Protein AF-A0A4U9HB00-F1 (afdb_monomer)

InterPro domains:
  IPR003817 Phosphatidylserine decarboxylase-related [PF02666] (1-38)

Nearest PDB structures (foldseek):
  7cnx-assembly2_H  TM=8.893E-01  e=5.444E-02  Escherichia coli K-12
  7cnx-assembly1_D  TM=9.482E-01  e=1.008E-01  Escherichia coli K-12
  7cnz-assembly1_D  TM=9.441E-01  e=1.156E-01  Escherichia coli K-12
  7cnz-assembly2_H  TM=9.023E-01  e=1.079E-01  Escherichia coli K-12
  6l06-assembly1_E  TM=9.480E-01  e=1.419E-01  Escherichia coli BL21(DE3)

Sequence (52 aa):
MGRFKLGSTVINLFTANSVHFEPRLNNGTVTRMGEAFAEAATARDAAEAPQT

Mean predicted aligned error: 9.09 Å

Solvent-accessible surface area (backbone atoms only — not comparable to full-atom values): 3806 Å² total; per-residue (Å²): 132,83,83,79,51,94,86,68,86,83,84,88,85,76,66,87,84,48,58,43,67,43,88,86,69,51,93,89,56,87,82,57,92,90,57,92,58,61,45,50,35,73,62,50,57,63,72,67,54,82,90,123

Structure (mmCIF, N/CA/C/O backbone):
data_AF-A0A4U9HB00-F1
#
_entry.id   AF-A0A4U9HB00-F1
#
loop_
_atom_site.group_PDB
_atom_site.id
_atom_site.type_symbol
_atom_site.label_atom_id
_atom_site.label_alt_id
_atom_site.label_comp_id
_atom_site.label_asym_id
_atom_site.labe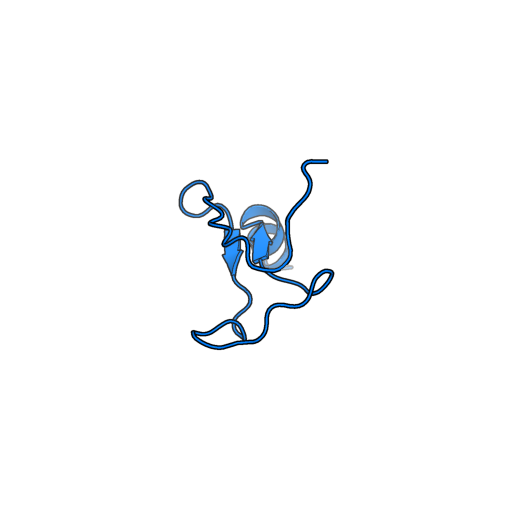l_entity_id
_atom_site.label_seq_id
_atom_site.pdbx_PDB_ins_code
_atom_site.Cartn_x
_atom_site.Cartn_y
_atom_site.Cartn_z
_atom_site.occupancy
_atom_site.B_iso_or_equiv
_atom_site.auth_seq_id
_atom_site.auth_comp_id
_atom_site.auth_asym_id
_atom_site.auth_atom_id
_atom_site.pdbx_PDB_model_num
ATOM 1 N N . MET A 1 1 ? 0.901 18.710 9.359 1.00 53.78 1 MET A N 1
ATOM 2 C CA . MET A 1 1 ? 0.447 17.334 9.056 1.00 53.78 1 MET A CA 1
ATOM 3 C C . MET A 1 1 ? -0.983 17.186 9.543 1.00 53.78 1 MET A C 1
ATOM 5 O O . MET A 1 1 ? -1.232 17.491 10.702 1.00 53.78 1 MET A O 1
ATOM 9 N N . GLY A 1 2 ? -1.923 16.842 8.656 1.00 55.16 2 GLY A N 1
ATOM 10 C CA . GLY A 1 2 ? -3.350 16.764 8.985 1.00 55.16 2 GLY A CA 1
ATOM 11 C C . GLY A 1 2 ? -3.610 15.860 10.189 1.00 55.16 2 GLY A C 1
ATOM 12 O O . GLY A 1 2 ? -2.943 14.844 10.371 1.00 55.16 2 GLY A O 1
ATOM 13 N N . ARG A 1 3 ? -4.554 16.260 11.043 1.00 63.53 3 ARG A N 1
ATOM 14 C CA . ARG A 1 3 ? -4.952 15.511 12.235 1.00 63.53 3 ARG A CA 1
ATOM 15 C C . ARG A 1 3 ? -5.598 14.194 11.801 1.00 63.53 3 ARG A C 1
ATOM 17 O O . ARG A 1 3 ? -6.807 14.154 11.586 1.00 63.53 3 ARG A O 1
ATOM 24 N N . PHE A 1 4 ? -4.810 13.128 11.681 1.00 57.53 4 PHE A N 1
ATOM 25 C CA . PHE A 1 4 ? -5.346 11.774 11.601 1.00 57.53 4 PHE A CA 1
ATOM 26 C C . PHE A 1 4 ? -6.048 11.495 12.930 1.00 57.53 4 PHE A C 1
ATOM 28 O O . PHE A 1 4 ? -5.415 11.403 13.983 1.00 57.53 4 PHE A O 1
ATOM 35 N N . LYS A 1 5 ? -7.381 11.494 12.908 1.00 58.22 5 LYS A N 1
ATOM 36 C CA . LYS A 1 5 ? -8.178 11.164 14.088 1.00 58.22 5 LYS A CA 1
ATOM 37 C C . LYS A 1 5 ? -8.096 9.652 14.293 1.00 58.22 5 LYS A C 1
ATOM 39 O O . LYS A 1 5 ? -8.062 8.896 13.326 1.00 58.22 5 LYS A O 1
ATOM 44 N N . LEU A 1 6 ? -8.076 9.218 15.550 1.00 53.81 6 LEU A N 1
ATOM 45 C CA . LEU A 1 6 ? -8.211 7.809 15.908 1.00 53.81 6 LEU A CA 1
ATOM 46 C C . LEU A 1 6 ? -9.490 7.265 15.235 1.00 53.81 6 LEU A C 1
AT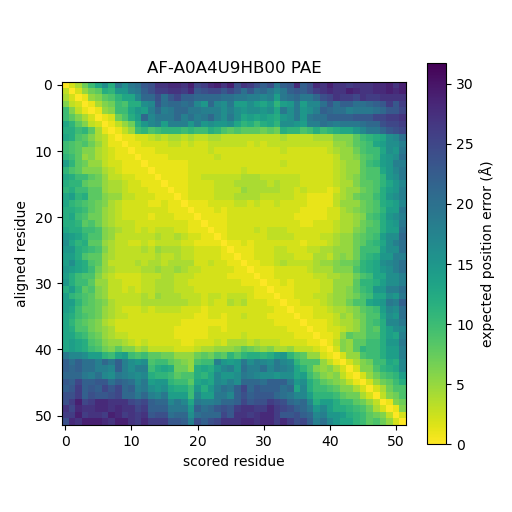OM 48 O O . LEU A 1 6 ? -10.573 7.783 15.498 1.00 53.81 6 LEU A O 1
ATOM 52 N N . GLY A 1 7 ? -9.351 6.313 14.306 1.00 67.31 7 GLY A N 1
ATOM 53 C CA . GLY A 1 7 ? -10.458 5.771 13.498 1.00 67.31 7 GLY A CA 1
ATOM 54 C C . GLY A 1 7 ? -10.544 6.256 12.042 1.00 67.31 7 GLY A C 1
ATOM 55 O O . GLY A 1 7 ? -11.404 5.790 11.299 1.00 67.31 7 GLY A O 1
ATOM 56 N N . SER A 1 8 ? -9.667 7.155 11.587 1.00 78.06 8 SER A N 1
ATOM 57 C CA . SER A 1 8 ? -9.558 7.479 10.158 1.00 78.06 8 SER A CA 1
ATOM 58 C C . SER A 1 8 ? -8.963 6.304 9.372 1.00 78.06 8 SER A C 1
ATOM 60 O O . SER A 1 8 ? -7.888 5.815 9.707 1.00 78.06 8 SER A O 1
ATOM 62 N N . THR A 1 9 ? -9.646 5.872 8.307 1.00 85.81 9 THR A N 1
ATOM 63 C CA . THR A 1 9 ? -9.104 4.896 7.346 1.00 85.81 9 THR A CA 1
ATOM 64 C C . THR A 1 9 ? -8.263 5.625 6.304 1.00 85.81 9 THR A C 1
ATOM 66 O O . THR A 1 9 ? -8.688 6.657 5.784 1.00 85.81 9 THR A O 1
ATOM 69 N N . VAL A 1 10 ? -7.082 5.090 5.994 1.00 88.00 10 VAL A N 1
ATOM 70 C CA . VAL A 1 10 ? -6.203 5.603 4.935 1.00 88.00 10 VAL A CA 1
ATOM 71 C C . VAL A 1 10 ? -6.067 4.565 3.828 1.00 88.00 10 VAL A C 1
ATOM 73 O O . VAL A 1 10 ? -5.974 3.371 4.100 1.00 88.00 10 VAL A O 1
ATOM 76 N N . ILE A 1 11 ? -6.045 5.030 2.582 1.00 92.19 11 ILE A N 1
ATOM 77 C CA . ILE A 1 11 ? -5.756 4.213 1.403 1.00 92.19 11 ILE A CA 1
ATOM 78 C C . ILE A 1 11 ? -4.574 4.875 0.701 1.00 92.19 11 ILE A C 1
ATOM 80 O O . ILE A 1 11 ? -4.654 6.045 0.332 1.00 92.19 11 ILE A O 1
ATOM 84 N N . ASN A 1 12 ? -3.479 4.134 0.548 1.00 92.25 12 ASN A N 1
ATOM 85 C CA . ASN A 1 12 ? -2.287 4.593 -0.160 1.00 92.25 12 ASN A CA 1
ATOM 86 C C . ASN A 1 12 ? -2.288 4.003 -1.572 1.00 92.25 12 ASN A C 1
ATOM 88 O O . ASN A 1 12 ? -2.543 2.812 -1.743 1.00 92.25 12 ASN A O 1
ATOM 92 N N . LEU A 1 13 ? -2.002 4.837 -2.569 1.00 95.69 13 LEU A N 1
ATOM 93 C CA . LEU A 1 13 ? -1.896 4.441 -3.971 1.00 95.69 13 LEU A CA 1
ATOM 94 C C . LEU A 1 13 ? -0.460 4.667 -4.440 1.00 95.69 13 LEU A C 1
ATOM 96 O O . LEU A 1 13 ? 0.161 5.668 -4.086 1.00 95.69 13 LEU A O 1
ATOM 100 N N . PHE A 1 14 ? 0.039 3.749 -5.259 1.00 94.94 14 PHE A N 1
ATOM 101 C CA . PHE A 1 14 ? 1.378 3.798 -5.838 1.00 94.94 14 PHE A CA 1
ATOM 102 C C . PHE A 1 14 ? 1.277 3.664 -7.355 1.00 94.94 14 PHE A C 1
ATOM 104 O O . PHE A 1 14 ? 0.306 3.105 -7.871 1.00 94.94 14 PHE A O 1
ATOM 111 N N . THR A 1 15 ? 2.275 4.169 -8.082 1.00 96.19 15 THR A N 1
ATOM 112 C CA . THR A 1 15 ? 2.369 3.906 -9.521 1.00 96.19 15 THR A CA 1
ATOM 113 C C . THR A 1 15 ? 2.600 2.414 -9.747 1.00 96.19 15 THR A C 1
ATOM 115 O O . THR A 1 15 ? 3.210 1.733 -8.915 1.00 96.19 15 THR A O 1
ATOM 118 N N . ALA A 1 16 ? 2.088 1.890 -10.861 1.00 93.94 16 ALA A N 1
ATOM 119 C CA . ALA A 1 16 ? 2.200 0.470 -11.167 1.00 93.94 16 ALA A CA 1
ATOM 120 C C . ALA A 1 16 ? 3.668 0.012 -11.127 1.00 93.94 16 ALA A C 1
ATOM 122 O O . ALA A 1 16 ? 4.541 0.690 -11.667 1.00 93.94 16 ALA A O 1
ATOM 123 N N . ASN A 1 17 ? 3.919 -1.130 -10.480 1.00 92.75 17 ASN A N 1
ATOM 124 C CA . ASN A 1 17 ? 5.235 -1.772 -10.366 1.00 92.75 17 ASN A CA 1
ATOM 125 C C . ASN A 1 17 ? 6.341 -0.913 -9.716 1.00 92.75 17 ASN A C 1
ATOM 127 O O . ASN A 1 17 ? 7.517 -1.200 -9.894 1.00 92.75 17 ASN A O 1
ATOM 131 N N .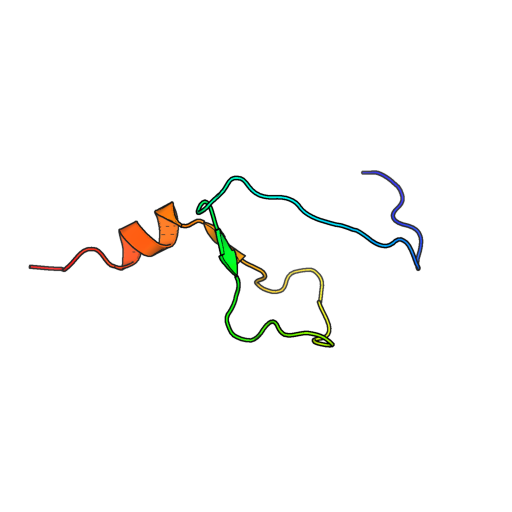 SER A 1 18 ? 5.995 0.141 -8.967 1.00 94.81 18 SER A N 1
ATOM 132 C CA . SER A 1 18 ? 6.994 1.021 -8.333 1.00 94.81 18 SER A CA 1
ATOM 133 C C . SER A 1 18 ? 7.452 0.573 -6.948 1.00 94.81 18 SER A C 1
ATOM 135 O O . SER A 1 18 ? 8.478 1.047 -6.458 1.00 94.81 18 SER A O 1
ATOM 137 N N . VAL A 1 19 ? 6.700 -0.322 -6.308 1.00 95.12 19 VAL A N 1
ATOM 138 C CA . VAL A 1 19 ? 6.961 -0.787 -4.946 1.00 95.12 19 VAL A CA 1
ATOM 139 C C . VAL A 1 19 ? 6.734 -2.288 -4.829 1.00 95.12 19 VAL A C 1
ATOM 141 O O . VAL A 1 19 ? 5.838 -2.839 -5.472 1.00 95.12 19 VAL A O 1
ATOM 144 N N . HIS A 1 20 ? 7.495 -2.930 -3.948 1.00 95.00 20 HIS A N 1
ATOM 145 C CA . HIS A 1 20 ? 7.218 -4.281 -3.474 1.00 95.00 20 HIS A CA 1
ATOM 146 C C . HIS A 1 20 ? 6.798 -4.223 -2.012 1.00 95.00 20 HIS A C 1
ATOM 148 O O . HIS A 1 20 ? 7.530 -3.708 -1.167 1.00 95.00 20 HIS A O 1
ATOM 154 N N . PHE A 1 21 ? 5.616 -4.757 -1.715 1.00 94.94 21 PHE A N 1
ATOM 155 C CA . PHE A 1 21 ? 5.143 -4.869 -0.342 1.00 94.94 21 PHE A CA 1
ATOM 156 C C . PHE A 1 21 ? 5.937 -5.918 0.422 1.00 94.94 21 PHE A C 1
ATOM 158 O O . PHE A 1 21 ? 6.435 -6.898 -0.138 1.00 94.94 21 PHE A O 1
ATOM 165 N N . GLU A 1 22 ? 6.028 -5.710 1.726 1.00 94.62 22 GLU A N 1
ATOM 166 C CA . GLU A 1 22 ? 6.656 -6.671 2.607 1.00 94.62 22 GLU A CA 1
ATOM 167 C C . GLU A 1 22 ? 5.864 -8.000 2.634 1.00 94.62 22 GLU A C 1
ATOM 169 O O . GLU A 1 22 ? 4.664 -7.970 2.923 1.00 94.62 22 GLU A O 1
ATOM 174 N N . PRO A 1 23 ? 6.501 -9.175 2.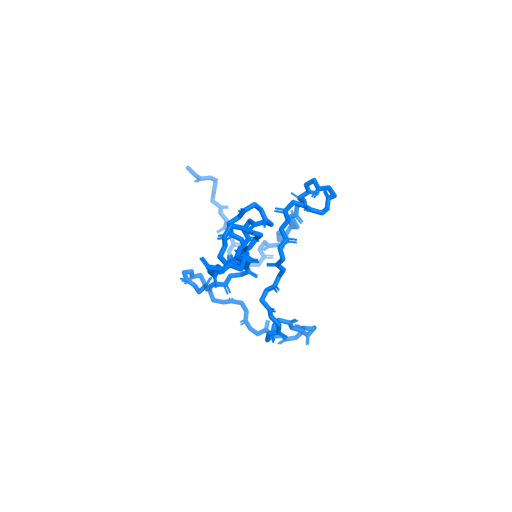425 1.00 93.31 23 PRO A N 1
ATOM 175 C CA . PRO A 1 23 ? 5.800 -10.463 2.317 1.00 93.31 23 PRO A CA 1
ATOM 176 C C . PRO A 1 23 ? 4.960 -10.858 3.539 1.00 93.31 23 PRO A C 1
ATOM 178 O O . PRO A 1 23 ? 4.017 -11.641 3.425 1.00 93.31 23 PRO A O 1
ATOM 181 N N . ARG A 1 24 ? 5.286 -10.327 4.726 1.00 93.25 24 ARG A N 1
ATOM 182 C CA . ARG A 1 24 ? 4.527 -10.597 5.958 1.00 93.25 24 ARG A CA 1
ATOM 183 C C . ARG A 1 24 ? 3.151 -9.924 5.980 1.00 93.25 24 ARG A C 1
ATOM 185 O O . ARG A 1 24 ? 2.299 -10.324 6.776 1.00 93.25 24 ARG A O 1
ATOM 192 N N . LEU A 1 25 ? 2.945 -8.879 5.175 1.00 94.31 25 LEU A N 1
ATOM 193 C CA . LEU A 1 25 ? 1.700 -8.118 5.161 1.00 94.31 25 LEU A CA 1
ATOM 194 C C . LEU A 1 25 ? 0.598 -8.922 4.480 1.00 94.31 25 LEU A C 1
ATOM 196 O O . LEU A 1 25 ? 0.661 -9.216 3.292 1.00 94.31 25 LEU A O 1
ATOM 200 N N . ASN A 1 26 ? -0.439 -9.236 5.247 1.00 94.88 26 ASN A N 1
ATOM 201 C CA . ASN A 1 26 ? -1.618 -9.951 4.794 1.00 94.88 26 ASN A CA 1
ATOM 202 C C . ASN A 1 26 ? -2.875 -9.258 5.336 1.00 94.88 26 ASN A C 1
ATOM 204 O O . ASN A 1 26 ? -2.810 -8.351 6.173 1.00 94.88 26 ASN A O 1
ATOM 208 N N . ASN A 1 27 ? -4.050 -9.675 4.861 1.00 94.06 27 ASN A N 1
ATOM 209 C CA . ASN A 1 27 ? -5.304 -9.194 5.435 1.00 94.06 27 ASN A CA 1
ATOM 210 C C . ASN A 1 27 ? -5.346 -9.483 6.950 1.00 94.06 27 ASN A C 1
ATOM 212 O O . ASN A 1 27 ? -5.045 -10.592 7.384 1.00 94.06 27 ASN A O 1
ATOM 216 N N . GLY A 1 28 ? -5.691 -8.469 7.749 1.00 91.50 28 GLY A N 1
ATOM 217 C CA . GLY A 1 28 ? -5.740 -8.575 9.211 1.00 91.50 28 GLY A CA 1
ATOM 218 C C . GLY A 1 28 ? -4.396 -8.396 9.927 1.00 91.50 28 GLY A C 1
ATOM 219 O O . GLY A 1 28 ? -4.378 -8.339 11.156 1.00 91.50 28 GLY A O 1
ATOM 220 N N . THR A 1 29 ? -3.276 -8.250 9.208 1.00 92.75 2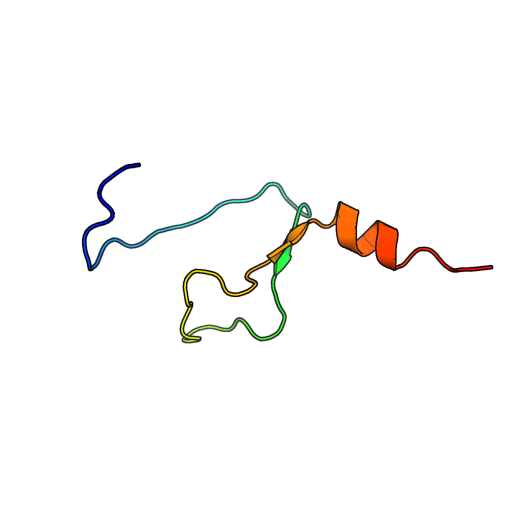9 THR A N 1
ATOM 221 C CA . THR A 1 29 ? -1.984 -7.942 9.835 1.00 92.75 29 THR A CA 1
ATOM 222 C C . THR A 1 29 ? -2.015 -6.555 10.483 1.00 92.75 29 THR A C 1
ATOM 224 O O . THR A 1 29 ? -2.346 -5.554 9.844 1.00 92.75 29 THR A O 1
ATOM 227 N N . VAL A 1 30 ? -1.630 -6.477 11.762 1.00 92.19 30 VAL A N 1
ATOM 228 C CA . VAL A 1 30 ? -1.491 -5.199 12.475 1.00 92.19 30 VAL A CA 1
ATOM 229 C C . VAL A 1 30 ? -0.397 -4.373 11.806 1.00 92.19 30 VAL A C 1
ATOM 231 O O . VAL A 1 30 ? 0.760 -4.777 11.779 1.00 92.19 30 VAL A O 1
ATOM 234 N N . THR A 1 31 ? -0.757 -3.198 11.294 1.00 90.12 31 THR A N 1
ATOM 235 C CA . THR A 1 31 ? 0.203 -2.243 10.730 1.00 90.12 31 THR A CA 1
ATOM 236 C C . THR A 1 31 ? 0.677 -1.302 11.830 1.00 90.12 31 THR A C 1
ATOM 238 O O . THR A 1 31 ? -0.132 -0.576 12.413 1.00 90.12 31 THR A O 1
ATOM 241 N N . ARG A 1 32 ? 1.978 -1.304 12.132 1.00 90.50 32 ARG A N 1
ATOM 242 C CA . ARG A 1 32 ? 2.575 -0.398 13.121 1.00 90.50 32 ARG A CA 1
ATOM 243 C C . ARG A 1 32 ? 3.351 0.709 12.422 1.00 90.50 32 ARG A C 1
ATOM 245 O O . ARG A 1 32 ? 4.093 0.473 11.475 1.00 90.50 32 ARG A O 1
ATOM 252 N N . MET A 1 33 ? 3.182 1.934 12.907 1.00 89.62 33 MET A N 1
ATOM 253 C CA . MET A 1 33 ? 3.926 3.083 12.394 1.00 89.62 33 MET A CA 1
ATOM 254 C C . MET A 1 33 ? 5.422 2.909 12.667 1.00 89.62 33 MET A C 1
ATOM 256 O O . MET A 1 33 ? 5.809 2.601 13.792 1.00 89.62 33 MET A O 1
ATOM 260 N N . GLY A 1 34 ? 6.245 3.143 11.645 1.00 91.50 34 GLY A N 1
ATOM 261 C CA . GLY A 1 34 ? 7.703 3.004 11.720 1.00 91.50 34 GLY A CA 1
ATOM 262 C C . GLY A 1 34 ? 8.233 1.620 11.338 1.00 91.50 34 GLY A C 1
ATOM 263 O O . GLY A 1 34 ? 9.438 1.482 11.154 1.00 91.50 34 GLY A O 1
ATOM 264 N N . GLU A 1 35 ? 7.371 0.614 11.167 1.00 94.75 35 GLU A N 1
ATOM 265 C CA . GLU A 1 35 ? 7.781 -0.678 10.605 1.00 94.75 35 GLU A CA 1
ATOM 266 C C . GLU A 1 35 ? 7.842 -0.634 9.073 1.00 94.75 35 GLU A C 1
ATOM 268 O O . GLU A 1 35 ? 7.139 0.148 8.427 1.00 94.75 35 GLU A O 1
ATOM 273 N N . ALA A 1 36 ? 8.661 -1.509 8.478 1.00 94.12 36 ALA A N 1
ATOM 274 C CA . ALA A 1 36 ? 8.744 -1.629 7.027 1.00 94.12 36 ALA A CA 1
ATOM 275 C C . ALA A 1 36 ? 7.388 -2.057 6.439 1.00 94.12 36 ALA A C 1
ATOM 277 O O . ALA A 1 36 ? 6.766 -3.011 6.922 1.00 94.12 36 ALA A O 1
ATOM 278 N N . PHE A 1 37 ? 6.951 -1.341 5.404 1.00 95.19 37 PHE A N 1
ATOM 279 C CA . PHE A 1 37 ? 5.673 -1.551 4.721 1.00 95.19 37 PHE A CA 1
ATOM 280 C C . PHE A 1 37 ? 5.874 -1.987 3.265 1.00 95.19 37 PHE A C 1
ATOM 282 O O . PHE A 1 37 ? 5.298 -2.976 2.815 1.00 95.19 37 PHE A O 1
ATOM 289 N N . ALA A 1 38 ? 6.716 -1.259 2.537 1.00 95.38 38 ALA A N 1
ATOM 290 C CA . ALA A 1 38 ? 7.101 -1.562 1.171 1.00 95.38 38 ALA A CA 1
ATOM 291 C C . ALA A 1 38 ? 8.480 -0.966 0.880 1.00 95.38 38 ALA A C 1
ATOM 293 O O . ALA A 1 38 ? 8.899 -0.010 1.538 1.00 95.38 38 ALA A O 1
ATOM 294 N N . GLU A 1 39 ? 9.143 -1.500 -0.135 1.00 95.38 39 GLU A N 1
ATOM 295 C CA . GLU A 1 39 ? 10.411 -0.997 -0.661 1.00 95.38 39 GLU A CA 1
ATOM 296 C C . GLU A 1 39 ? 10.229 -0.559 -2.114 1.00 95.38 39 GLU A C 1
ATOM 298 O O . GLU A 1 39 ? 9.393 -1.107 -2.836 1.00 95.38 39 GLU A O 1
ATOM 303 N N . ALA A 1 40 ? 11.001 0.436 -2.554 1.00 94.19 40 ALA A N 1
ATOM 304 C CA . ALA A 1 40 ? 10.993 0.859 -3.950 1.00 94.19 40 ALA A CA 1
ATOM 305 C C . ALA A 1 40 ? 11.540 -0.265 -4.843 1.00 94.19 40 ALA A C 1
ATOM 307 O O . ALA A 1 40 ? 12.588 -0.837 -4.540 1.00 94.19 40 ALA A O 1
ATOM 308 N N . ALA A 1 41 ? 10.866 -0.542 -5.961 1.00 89.06 41 ALA A N 1
ATOM 309 C CA . ALA A 1 41 ? 11.294 -1.566 -6.919 1.00 89.06 41 ALA A CA 1
ATOM 310 C C . ALA A 1 41 ? 12.718 -1.310 -7.433 1.00 89.06 41 ALA A C 1
ATOM 312 O O . ALA A 1 41 ? 13.551 -2.208 -7.440 1.00 89.06 41 ALA A O 1
ATOM 313 N N . THR A 1 42 ? 13.058 -0.043 -7.683 1.00 81.56 42 THR A N 1
ATOM 314 C CA . THR A 1 42 ? 14.407 0.365 -8.098 1.00 81.56 42 THR A CA 1
ATOM 315 C C . THR A 1 42 ? 15.495 0.067 -7.063 1.00 81.56 42 THR A C 1
ATOM 317 O O . THR A 1 42 ? 16.647 -0.131 -7.436 1.00 81.56 42 THR A O 1
ATOM 320 N N . ALA A 1 43 ? 15.160 0.037 -5.769 1.00 65.25 43 ALA A N 1
ATOM 32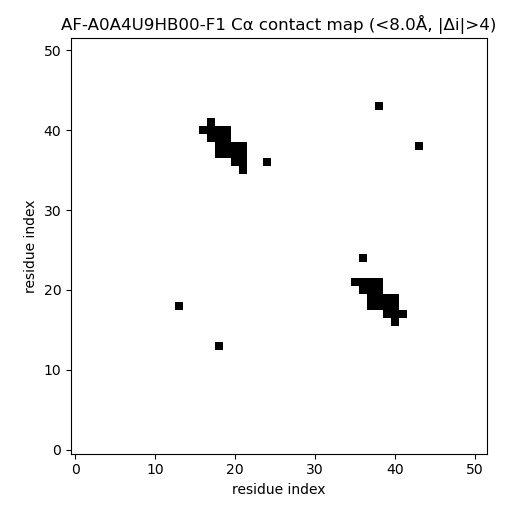1 C CA . ALA A 1 43 ? 16.113 -0.278 -4.707 1.00 65.25 43 ALA A CA 1
ATOM 322 C C . ALA A 1 43 ? 16.342 -1.793 -4.566 1.00 65.25 43 ALA A C 1
ATOM 324 O O . ALA A 1 43 ? 17.452 -2.201 -4.230 1.00 65.25 43 ALA A O 1
ATOM 325 N N . ARG A 1 44 ? 15.325 -2.620 -4.859 1.00 62.06 44 ARG A N 1
ATOM 326 C CA . ARG A 1 44 ? 15.457 -4.086 -4.900 1.00 62.06 44 ARG A CA 1
ATOM 327 C C . ARG A 1 44 ? 16.193 -4.564 -6.145 1.00 62.06 44 ARG A C 1
ATOM 329 O O . ARG A 1 44 ? 17.140 -5.329 -6.010 1.00 62.06 44 ARG A O 1
ATOM 336 N N . ASP A 1 45 ? 15.845 -4.038 -7.317 1.00 60.59 45 ASP A N 1
ATOM 337 C CA . ASP A 1 45 ? 16.513 -4.394 -8.577 1.00 60.59 45 ASP A CA 1
ATOM 338 C C . ASP A 1 45 ? 18.013 -4.037 -8.556 1.00 60.59 45 ASP A C 1
ATOM 340 O O . ASP A 1 45 ? 18.834 -4.727 -9.154 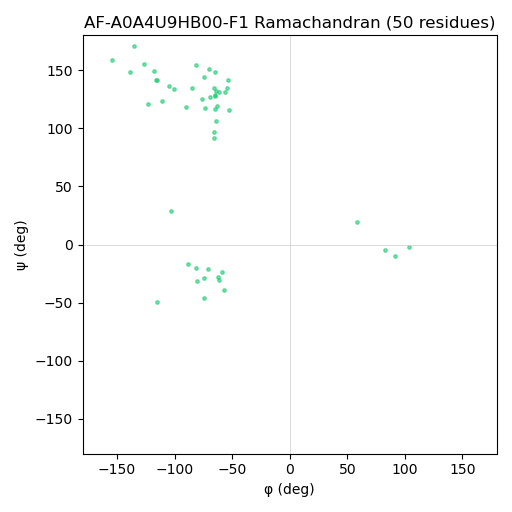1.00 60.59 45 ASP A O 1
ATOM 344 N N . ALA A 1 46 ? 18.401 -2.987 -7.820 1.00 57.78 46 ALA A N 1
ATOM 345 C CA . ALA A 1 46 ? 19.806 -2.635 -7.605 1.00 57.78 46 ALA A CA 1
ATOM 346 C C . ALA A 1 46 ? 20.535 -3.571 -6.618 1.00 57.78 46 ALA A C 1
ATOM 348 O O . ALA A 1 46 ? 21.748 -3.744 -6.726 1.00 57.78 46 ALA A O 1
ATOM 349 N N . ALA A 1 47 ? 19.819 -4.164 -5.657 1.00 57.66 47 ALA A N 1
ATOM 350 C CA . ALA A 1 47 ? 20.371 -5.125 -4.699 1.00 57.66 47 ALA A CA 1
ATOM 351 C C . ALA A 1 47 ? 20.481 -6.547 -5.281 1.00 57.66 47 ALA A C 1
ATOM 353 O O . ALA A 1 47 ? 21.275 -7.348 -4.790 1.00 57.66 47 ALA A O 1
ATOM 354 N N . GLU A 1 48 ? 19.731 -6.835 -6.346 1.0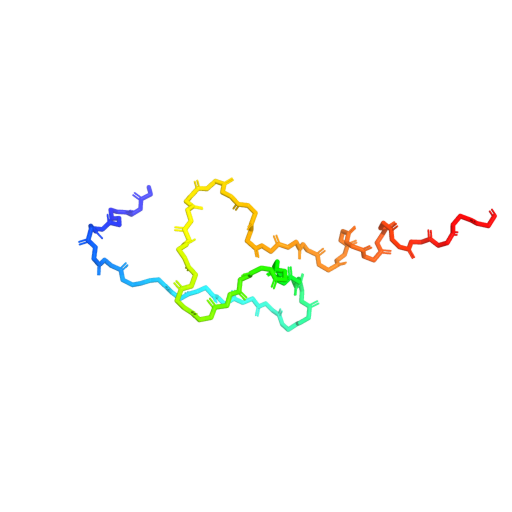0 55.16 48 GLU A N 1
ATOM 355 C CA . GLU A 1 48 ? 19.753 -8.086 -7.112 1.00 55.16 48 GLU A CA 1
ATOM 356 C C . GLU A 1 48 ? 20.521 -7.933 -8.441 1.00 55.16 48 GLU A C 1
ATOM 358 O O . GLU A 1 48 ? 20.261 -8.616 -9.427 1.00 55.16 48 GLU A O 1
ATOM 363 N N . ALA A 1 49 ? 21.504 -7.030 -8.494 1.00 49.97 49 ALA A N 1
ATOM 364 C CA . ALA A 1 49 ? 22.491 -7.045 -9.566 1.00 49.97 49 ALA A CA 1
ATOM 365 C C . ALA A 1 49 ? 23.496 -8.189 -9.307 1.00 49.97 49 ALA A C 1
ATOM 367 O O . ALA A 1 49 ? 24.101 -8.2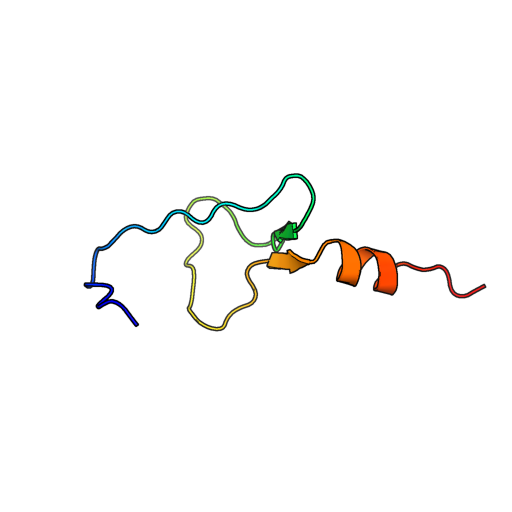34 -8.230 1.00 49.97 49 ALA A O 1
ATOM 368 N N . PRO A 1 50 ? 23.709 -9.115 -10.262 1.00 53.72 50 PRO A N 1
ATOM 369 C CA . PRO A 1 50 ? 24.654 -10.207 -10.093 1.00 53.72 50 PRO A CA 1
ATOM 370 C C . PRO A 1 50 ? 26.066 -9.634 -9.974 1.00 53.72 50 PRO A C 1
ATOM 372 O O . PRO A 1 50 ? 26.590 -9.022 -10.905 1.00 53.72 50 PRO A O 1
ATOM 375 N N . GLN A 1 51 ? 26.685 -9.852 -8.817 1.00 52.34 51 GLN A N 1
ATOM 376 C CA . GLN A 1 51 ? 28.128 -9.722 -8.653 1.00 52.34 51 GLN A CA 1
ATOM 377 C C . GLN A 1 51 ? 28.768 -10.821 -9.515 1.00 52.34 51 GLN A C 1
ATOM 379 O O . GLN A 1 51 ? 28.784 -11.985 -9.120 1.00 52.34 51 GLN A O 1
ATOM 384 N N . THR A 1 52 ? 29.177 -10.460 -10.734 1.00 44.81 52 THR A N 1
ATOM 385 C CA . THR A 1 52 ? 30.028 -11.285 -11.609 1.00 44.81 52 THR A CA 1
ATOM 386 C C . THR A 1 52 ? 31.484 -10.936 -11.357 1.00 44.81 52 THR A C 1
ATOM 388 O O . THR A 1 52 ? 31.765 -9.723 -11.218 1.00 44.81 52 THR A O 1
#

Secondary structure (DSSP, 8-state):
-----TT--------TTSEEE-TT--TTPPP-TTS--EEEHHHHHHHT----

pLDDT: mean 80.78, std 17.18, range [44.81, 96.19]

Foldseek 3Di:
DDPPPDPDDDDDDDDPQQKDADPVDDPPDDDDPPDGGIDTNVVVVVVPDDPD

Radius of gyration: 14.84 Å; Cα contacts (8 Å, |Δi|>4): 22; chains: 1; bounding box: 40×29×28 Å

Organism: Serratia rubidaea (NCBI:txid61652)